Protein AF-E9E7F7-F1 (afdb_monomer)

Radius of gyration: 39.85 Å; Cα contacts (8 Å, |Δi|>4): 11; chains: 1; bounding box: 95×47×86 Å

Mean predicted aligned error: 18.95 Å

Sequence (110 aa):
MLSRAAARTTTSLVSRRGFHATRARMSSPYHYPEGPYTNIPFNPRSKWFGAGYWAFMATGFLAPFGIAGASFRRLGNMVPAVDTNEKIQSTRPTRSSKLAIRGQDLMIGY

InterPro domains:
  IPR004202 Cytochrome c oxidase subunit VIIc [PF02935] (11-68)
  IPR004202 Cytochrome c oxidase subunit VIIc [PTHR13313] (1-70)
  IPR036636 Cytochrome c oxidase subunit VIIc superfamily [G3DSA:4.10.49.10] (30-74)

pLDDT: mean 72.34, std 15.23, range [54.16, 98.25]

Solvent-accessible surface area (backbone atoms only — not comparable to full-atom values): 7167 Å² total; per-residue (Å²): 133,88,54,70,68,61,59,51,57,57,52,59,58,54,73,69,53,84,81,62,98,61,81,89,79,81,87,50,97,71,79,69,72,81,62,90,73,54,86,49,102,59,68,78,84,46,94,56,30,68,61,53,52,51,48,53,51,50,49,66,67,43,45,65,56,53,51,49,56,52,51,49,55,55,52,63,73,66,56,74,77,78,65,70,60,60,67,58,56,73,70,51,78,50,76,68,57,57,50,53,56,58,54,50,63,67,70,70,75,124

Structure (mmCIF, N/CA/C/O backbone):
data_AF-E9E7F7-F1
#
_entry.id   AF-E9E7F7-F1
#
loop_
_atom_site.group_PDB
_atom_site.id
_atom_site.type_symbol
_atom_site.label_atom_id
_atom_site.label_alt_id
_atom_site.label_comp_id
_atom_site.label_asym_id
_atom_site.label_entity_id
_atom_site.label_seq_id
_atom_site.pdbx_PDB_ins_code
_atom_site.Cartn_x
_atom_site.Cartn_y
_atom_site.Cartn_z
_atom_site.occupancy
_atom_site.B_iso_or_equiv
_atom_site.auth_seq_id
_atom_site.auth_comp_id
_atom_site.auth_asym_id
_atom_site.auth_atom_id
_atom_site.pdbx_PDB_model_num
ATOM 1 N N . MET A 1 1 ? -22.871 25.378 -9.092 1.00 59.53 1 MET A N 1
ATOM 2 C CA . MET A 1 1 ? -22.233 25.463 -7.759 1.00 59.53 1 MET A CA 1
ATOM 3 C C . MET A 1 1 ? -22.841 24.400 -6.859 1.00 59.53 1 MET A C 1
ATOM 5 O O . MET A 1 1 ? -24.044 24.433 -6.641 1.00 59.53 1 MET A O 1
ATOM 9 N N . LEU A 1 2 ? -22.051 23.427 -6.398 1.00 60.94 2 LEU A N 1
ATOM 10 C CA . LEU A 1 2 ? -22.536 22.393 -5.479 1.00 60.94 2 LEU A CA 1
ATOM 11 C C . LEU A 1 2 ? -22.797 23.033 -4.107 1.00 60.94 2 LEU A C 1
ATOM 13 O O . LEU A 1 2 ? -21.870 23.532 -3.468 1.00 60.94 2 LEU A O 1
ATOM 17 N N . SER A 1 3 ? -24.055 23.065 -3.665 1.00 69.56 3 SER A N 1
ATOM 18 C CA . SER A 1 3 ? -24.428 23.693 -2.399 1.00 69.56 3 SER A CA 1
ATOM 19 C C . SER A 1 3 ? -23.879 22.883 -1.220 1.00 69.56 3 SER A C 1
ATOM 21 O O . SER A 1 3 ? -24.201 21.711 -1.013 1.00 69.56 3 SER A O 1
ATOM 23 N N . ARG A 1 4 ? -23.034 23.519 -0.401 1.00 61.28 4 ARG A N 1
ATOM 24 C CA . ARG A 1 4 ? -22.423 22.885 0.780 1.00 61.28 4 ARG A CA 1
ATOM 25 C C . ARG A 1 4 ? -23.464 22.398 1.800 1.00 61.28 4 ARG A C 1
ATOM 27 O O . ARG A 1 4 ? -23.200 21.436 2.514 1.00 61.28 4 ARG A O 1
ATOM 34 N N . ALA A 1 5 ? -24.649 23.009 1.839 1.00 62.00 5 ALA A N 1
ATOM 35 C CA . ALA A 1 5 ? -25.770 22.543 2.652 1.00 62.00 5 ALA A CA 1
ATOM 36 C C . ALA A 1 5 ? -26.322 21.186 2.169 1.00 62.00 5 ALA A C 1
ATOM 38 O O . ALA A 1 5 ? -26.471 20.278 2.981 1.00 62.00 5 ALA A O 1
ATOM 39 N N . ALA A 1 6 ? -26.529 21.003 0.858 1.00 61.03 6 ALA A N 1
ATOM 40 C CA . ALA A 1 6 ? -27.040 19.745 0.307 1.00 61.03 6 ALA A CA 1
ATOM 41 C C . ALA A 1 6 ? -26.052 18.582 0.502 1.00 61.03 6 ALA A C 1
ATOM 43 O O . ALA A 1 6 ? -26.462 17.481 0.861 1.00 61.03 6 ALA A O 1
ATOM 44 N N . ALA A 1 7 ? -24.746 18.843 0.363 1.00 61.47 7 ALA A N 1
ATOM 45 C CA . ALA A 1 7 ? -23.700 17.842 0.597 1.00 61.47 7 ALA A CA 1
ATOM 46 C C . ALA A 1 7 ? -23.626 17.357 2.063 1.00 61.47 7 ALA A C 1
ATOM 48 O O . ALA A 1 7 ? -23.292 16.199 2.327 1.00 61.47 7 ALA A O 1
ATOM 49 N N . ARG A 1 8 ? -23.948 18.223 3.037 1.00 59.50 8 ARG A N 1
ATOM 50 C CA . ARG A 1 8 ? -24.008 17.836 4.460 1.00 59.50 8 ARG A CA 1
ATOM 51 C C . ARG A 1 8 ? -25.226 16.965 4.767 1.00 59.50 8 ARG A C 1
ATOM 53 O O . ARG A 1 8 ? -25.098 15.992 5.510 1.00 59.50 8 ARG A O 1
ATOM 60 N N . THR A 1 9 ? -26.381 17.280 4.181 1.00 59.31 9 THR A N 1
ATOM 61 C CA . THR A 1 9 ? -27.622 16.527 4.419 1.00 59.31 9 THR A CA 1
ATOM 62 C C . THR A 1 9 ? -27.542 15.107 3.857 1.00 59.31 9 THR A C 1
ATOM 64 O O . THR A 1 9 ? -27.933 14.159 4.537 1.00 59.31 9 THR A O 1
ATOM 67 N N . THR A 1 10 ? -26.964 14.925 2.665 1.00 58.69 10 THR A N 1
ATOM 68 C CA . THR A 1 10 ? -26.798 13.591 2.058 1.00 58.69 10 THR A CA 1
ATOM 69 C C . THR A 1 10 ? -25.805 12.713 2.822 1.00 58.69 10 THR A C 1
ATOM 71 O O . THR A 1 10 ? -26.034 11.514 2.965 1.00 58.69 10 THR A O 1
ATOM 74 N N . THR A 1 11 ? -24.751 13.302 3.393 1.00 59.25 11 THR A N 1
ATOM 75 C CA . THR A 1 11 ? -23.758 12.578 4.205 1.00 59.25 11 THR A CA 1
ATOM 76 C C . THR A 1 11 ? -24.355 12.063 5.523 1.00 59.25 11 THR A C 1
ATOM 78 O O . THR A 1 11 ? -24.126 10.915 5.896 1.00 59.25 11 THR A O 1
ATOM 81 N N . SER A 1 12 ? -25.170 12.869 6.218 1.00 55.84 12 SER A N 1
ATOM 82 C CA . SER A 1 12 ? -25.756 12.489 7.520 1.00 55.84 12 SER A CA 1
ATOM 83 C C . SER A 1 12 ? -26.764 11.332 7.434 1.00 55.84 12 SER A C 1
ATOM 85 O O . SER A 1 12 ? -26.892 10.546 8.378 1.00 55.84 12 SER A O 1
ATOM 87 N N . LEU A 1 13 ? -27.490 11.220 6.318 1.00 55.78 13 LEU A N 1
ATOM 88 C CA . LEU A 1 13 ? -28.502 10.177 6.121 1.00 55.78 13 LEU A CA 1
ATOM 89 C C . LEU A 1 13 ? -27.882 8.819 5.759 1.00 55.78 13 LEU A C 1
ATOM 91 O O . LEU A 1 13 ? -28.411 7.785 6.164 1.00 55.78 13 LEU A O 1
ATOM 95 N N . VAL A 1 14 ? -26.748 8.811 5.051 1.00 57.97 14 VAL A N 1
ATOM 96 C CA . VAL A 1 14 ? -26.026 7.576 4.700 1.00 57.97 14 VAL A CA 1
ATOM 97 C C . VAL A 1 14 ? -25.355 6.964 5.930 1.00 57.97 14 VAL A C 1
ATOM 99 O O . VAL A 1 14 ? -25.453 5.756 6.122 1.00 57.97 14 VAL A O 1
ATOM 102 N N . SER A 1 15 ? -24.787 7.780 6.825 1.00 55.56 15 SER A N 1
ATOM 103 C CA . SER A 1 15 ? -24.137 7.291 8.053 1.00 55.56 15 SER A CA 1
ATOM 104 C C . SER A 1 15 ? -25.086 6.615 9.054 1.00 55.56 15 SER A C 1
ATOM 106 O O . SER A 1 15 ? -24.624 5.879 9.919 1.00 55.56 15 SER A O 1
ATOM 108 N N . ARG A 1 16 ? -26.406 6.856 8.966 1.00 55.97 16 ARG A N 1
ATOM 109 C CA . ARG A 1 16 ? -27.421 6.238 9.847 1.00 55.97 16 ARG A CA 1
ATOM 110 C C . ARG A 1 16 ? -27.993 4.925 9.325 1.00 55.97 16 ARG A C 1
ATOM 112 O O . ARG A 1 16 ? -28.656 4.213 10.075 1.00 55.97 16 ARG A O 1
ATOM 119 N N . ARG A 1 17 ? -27.754 4.582 8.061 1.00 56.69 17 ARG A N 1
ATOM 120 C CA . ARG A 1 17 ? -28.092 3.260 7.541 1.00 56.69 17 ARG A CA 1
ATOM 121 C C . ARG A 1 17 ? -26.892 2.372 7.831 1.00 56.69 17 ARG A C 1
ATOM 123 O O . ARG A 1 17 ? -25.876 2.495 7.158 1.00 56.69 17 ARG A O 1
ATOM 130 N N . GLY A 1 18 ? -26.992 1.538 8.866 1.00 56.88 18 GLY A N 1
ATOM 131 C CA . GLY A 1 18 ? -25.988 0.537 9.242 1.00 56.88 18 GLY A CA 1
ATOM 132 C C . GLY A 1 18 ? -25.804 -0.524 8.155 1.00 56.88 18 GLY A C 1
ATOM 133 O O . GLY A 1 18 ? -26.148 -1.688 8.344 1.00 56.88 18 GLY A O 1
ATOM 134 N N . PHE A 1 19 ? -25.303 -0.113 6.990 1.00 60.31 19 PHE A N 1
ATOM 135 C CA . PHE A 1 19 ? -24.954 -0.964 5.866 1.00 60.31 19 PHE A CA 1
ATOM 136 C C . PHE A 1 19 ? -23.673 -1.720 6.216 1.00 60.31 19 PHE A C 1
ATOM 138 O O . PHE A 1 19 ? -22.575 -1.387 5.776 1.00 60.31 19 PHE A O 1
ATOM 145 N N . HIS A 1 20 ? -23.812 -2.735 7.060 1.00 62.09 20 HIS A N 1
ATOM 146 C CA . HIS A 1 20 ? -22.776 -3.734 7.252 1.00 62.09 20 HIS A CA 1
ATOM 147 C C . HIS A 1 20 ? -22.847 -4.712 6.075 1.00 62.09 20 HIS A C 1
ATOM 149 O O . HIS A 1 20 ? -23.902 -5.277 5.796 1.00 62.09 20 HIS A O 1
ATOM 155 N N . ALA A 1 21 ? -21.728 -4.914 5.375 1.00 61.62 21 ALA A N 1
ATOM 156 C CA . ALA A 1 21 ? -21.656 -5.789 4.202 1.00 61.62 21 ALA A CA 1
ATOM 157 C C . ALA A 1 21 ? -21.903 -7.281 4.523 1.00 61.62 21 ALA A C 1
ATOM 159 O O . ALA A 1 21 ? -22.073 -8.088 3.613 1.00 61.62 21 ALA A O 1
ATOM 160 N N . THR A 1 22 ? -21.960 -7.652 5.806 1.00 62.75 22 THR A N 1
ATOM 161 C CA . THR A 1 22 ? -22.082 -9.043 6.250 1.00 62.75 22 THR A CA 1
ATOM 162 C C . THR A 1 22 ? -22.905 -9.117 7.536 1.00 62.75 22 THR A C 1
ATOM 164 O O . THR A 1 22 ? -22.703 -8.318 8.451 1.00 62.75 22 THR A O 1
ATOM 167 N N . ARG A 1 23 ? -23.821 -10.092 7.635 1.00 63.91 23 ARG A N 1
ATOM 168 C CA . ARG A 1 23 ? -24.510 -10.416 8.898 1.00 63.91 23 ARG A CA 1
ATOM 169 C C . ARG A 1 23 ? -23.490 -10.908 9.932 1.00 63.91 23 ARG A C 1
ATOM 171 O O . ARG A 1 23 ? -22.605 -11.686 9.576 1.00 63.91 23 ARG A O 1
ATOM 178 N N . ALA A 1 24 ? -23.633 -10.495 11.193 1.00 64.94 24 ALA A N 1
ATOM 179 C CA . ALA A 1 24 ? -22.797 -10.984 12.289 1.00 64.94 24 ALA A CA 1
ATOM 180 C C . ALA A 1 24 ? -22.916 -12.516 12.406 1.00 64.94 24 ALA A C 1
ATOM 182 O O . ALA A 1 24 ? -24.019 -13.054 12.510 1.00 64.94 24 ALA A O 1
ATOM 183 N N . ARG A 1 25 ? -21.781 -13.222 12.348 1.00 67.19 25 ARG A N 1
ATOM 184 C CA . ARG A 1 25 ? -21.692 -14.683 12.496 1.00 67.19 25 ARG A CA 1
ATOM 185 C C . ARG A 1 25 ? -21.083 -14.997 13.861 1.00 67.19 25 ARG A C 1
ATOM 187 O O . ARG A 1 25 ? -19.900 -15.285 13.957 1.00 67.19 25 ARG A O 1
ATOM 194 N N . MET A 1 26 ? -21.906 -14.915 14.903 1.00 64.69 26 MET A N 1
ATOM 195 C CA . MET A 1 26 ? -21.488 -15.111 16.303 1.00 64.69 26 MET A CA 1
ATOM 196 C C . MET A 1 26 ? -21.552 -16.583 16.758 1.00 64.69 26 MET A C 1
ATOM 198 O O . MET A 1 26 ? -21.362 -16.885 17.928 1.00 64.69 26 MET A O 1
ATOM 202 N N . SER A 1 27 ? -21.859 -17.523 15.857 1.00 61.72 27 SER A N 1
ATOM 203 C CA . SER A 1 27 ? -22.171 -18.918 16.207 1.00 61.72 27 SER A CA 1
ATOM 204 C C . SER A 1 27 ? -20.963 -19.865 16.217 1.00 61.72 27 SER A C 1
ATOM 206 O O . SER A 1 27 ? -21.151 -21.078 16.266 1.00 61.72 27 SER A O 1
ATOM 208 N N . SER A 1 28 ? -19.734 -19.350 16.106 1.00 67.62 28 SER A N 1
ATOM 209 C CA . SER A 1 28 ? -18.513 -20.167 16.072 1.00 67.62 28 SER A CA 1
ATOM 210 C C . SER A 1 28 ? -17.869 -20.251 17.464 1.00 67.62 28 SER A C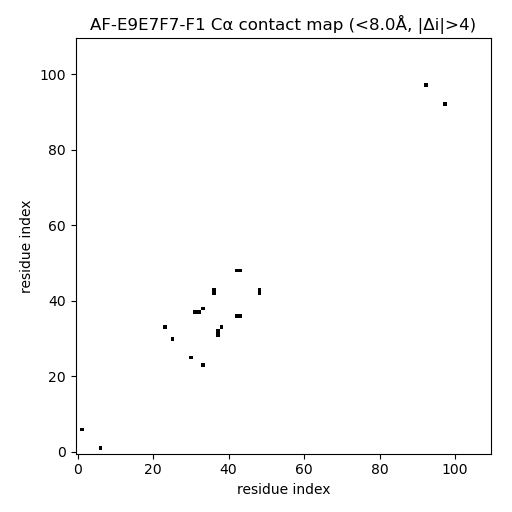 1
ATOM 212 O O . SER A 1 28 ? -17.717 -19.211 18.110 1.00 67.62 28 SER A O 1
ATOM 214 N N . PRO A 1 29 ? -17.417 -21.441 17.911 1.00 79.19 29 PRO A N 1
ATOM 215 C CA . PRO A 1 29 ? -16.641 -21.608 19.148 1.00 79.19 29 PRO A CA 1
ATOM 216 C C . PRO A 1 29 ? -15.396 -20.710 19.224 1.00 79.19 29 PRO A C 1
ATOM 218 O O . PRO A 1 29 ? -14.969 -20.328 20.309 1.00 79.19 29 PRO A O 1
ATOM 221 N N . TYR A 1 30 ? -14.842 -20.337 18.067 1.00 76.31 30 TYR A N 1
ATOM 222 C CA . TYR A 1 30 ? -13.810 -19.313 17.949 1.00 76.31 30 TYR A CA 1
ATOM 223 C C . TYR A 1 30 ? -14.458 -17.966 17.625 1.00 76.31 30 TYR A C 1
ATOM 225 O O . TYR A 1 30 ? -14.912 -17.747 16.497 1.00 76.31 30 TYR A O 1
ATOM 233 N N . HIS A 1 31 ? -14.489 -17.074 18.618 1.00 77.75 31 HIS A N 1
ATOM 234 C CA . HIS A 1 31 ? -14.858 -15.672 18.435 1.00 77.75 31 HIS A CA 1
ATOM 235 C C . HIS A 1 31 ? -13.671 -14.913 17.852 1.00 77.75 31 HIS A C 1
ATOM 237 O O . HIS A 1 31 ? -12.697 -14.603 18.541 1.00 77.75 31 HIS A O 1
ATOM 243 N N . TYR A 1 32 ? -13.749 -14.636 16.556 1.00 81.62 32 TYR A N 1
ATOM 244 C CA . TYR A 1 32 ? -12.882 -13.642 15.950 1.00 81.62 32 TYR A CA 1
ATOM 245 C C . TYR A 1 32 ? -13.404 -12.259 16.309 1.00 81.62 32 TYR A C 1
ATOM 247 O O . TYR A 1 32 ? -14.614 -12.084 16.402 1.00 81.62 32 TYR A O 1
ATOM 255 N N . PRO A 1 33 ? -12.518 -11.272 16.486 1.00 82.69 33 PRO A N 1
ATOM 256 C CA . PRO A 1 33 ? -12.958 -9.916 16.747 1.00 82.69 33 PRO A CA 1
ATOM 257 C C . PRO A 1 33 ? -13.912 -9.461 15.637 1.00 82.69 33 PRO A C 1
ATOM 259 O O . PRO A 1 33 ? -13.594 -9.540 14.449 1.00 82.69 33 PRO A O 1
ATOM 262 N N . GLU A 1 34 ? -15.089 -8.984 16.022 1.00 80.81 34 GLU A N 1
ATOM 263 C CA . GLU A 1 34 ? -16.045 -8.356 15.115 1.00 80.81 34 GLU A CA 1
ATOM 264 C C . GLU A 1 34 ? -15.898 -6.830 15.126 1.00 80.81 34 GLU A C 1
ATOM 266 O O . GLU A 1 34 ? -15.537 -6.217 16.128 1.00 80.81 34 GLU A O 1
ATOM 271 N N . GLY A 1 35 ? -16.190 -6.203 13.987 1.00 82.44 35 GLY A N 1
ATOM 272 C CA . GLY A 1 35 ? -16.204 -4.750 13.842 1.00 82.44 35 GLY A CA 1
ATOM 273 C C . GLY A 1 35 ? -15.303 -4.234 12.718 1.00 82.44 35 GLY A C 1
ATOM 274 O O . GLY A 1 35 ? -14.684 -5.001 11.980 1.00 82.44 35 GLY A O 1
ATOM 275 N N . PRO A 1 36 ? -15.245 -2.908 12.526 1.00 83.50 36 PRO A N 1
ATOM 276 C CA . PRO A 1 36 ? -14.366 -2.306 11.535 1.00 83.50 36 PRO A CA 1
ATOM 277 C C . PRO A 1 36 ? -12.908 -2.707 11.771 1.00 83.50 36 PRO A C 1
ATOM 279 O O . PRO A 1 36 ? -12.431 -2.699 12.905 1.00 83.50 36 PRO A O 1
ATOM 282 N N . TYR A 1 37 ? -12.191 -2.996 10.685 1.00 83.81 37 TYR A N 1
ATOM 283 C CA . TYR A 1 37 ? -10.762 -3.334 10.686 1.00 83.81 37 TYR A CA 1
ATOM 284 C C . TYR A 1 37 ? -10.389 -4.691 11.293 1.00 83.81 37 TYR A C 1
ATOM 286 O O . TYR A 1 37 ? 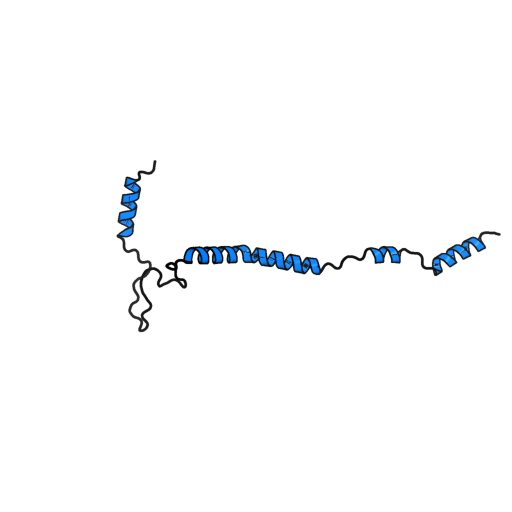-9.204 -5.005 11.365 1.00 83.81 37 TYR A O 1
ATOM 294 N N . THR A 1 38 ? -11.357 -5.512 11.699 1.00 84.62 38 THR A N 1
ATOM 295 C CA . THR A 1 38 ? -11.082 -6.857 12.227 1.00 84.62 38 THR A CA 1
ATOM 296 C C . THR A 1 38 ? -11.009 -7.928 11.134 1.00 84.62 38 THR A C 1
ATOM 298 O O . THR A 1 38 ? -10.555 -9.040 11.378 1.00 84.62 38 THR A O 1
ATOM 301 N N . ASN A 1 39 ? -11.417 -7.580 9.909 1.00 86.25 39 ASN A N 1
ATOM 302 C CA . ASN A 1 39 ? -11.469 -8.448 8.732 1.00 86.25 39 ASN A CA 1
ATOM 303 C C . ASN A 1 39 ? -10.309 -8.236 7.742 1.00 86.25 39 ASN A C 1
ATOM 305 O O . ASN A 1 39 ? -10.349 -8.775 6.637 1.00 86.25 39 ASN A O 1
ATOM 309 N N . ILE A 1 40 ? -9.310 -7.426 8.098 1.00 88.94 40 ILE A N 1
ATOM 310 C CA . ILE A 1 40 ? -8.169 -7.107 7.235 1.00 88.94 40 ILE A CA 1
ATOM 311 C C . ILE A 1 40 ? -6.862 -7.595 7.866 1.00 88.94 40 ILE A C 1
ATOM 313 O O . ILE A 1 40 ? -6.673 -7.456 9.074 1.00 88.94 40 ILE A O 1
ATOM 317 N N . PRO A 1 41 ? -5.931 -8.139 7.063 1.00 90.62 41 PRO A N 1
ATOM 318 C CA . PRO A 1 41 ? -4.712 -8.771 7.570 1.00 90.62 41 PRO A CA 1
ATOM 319 C C . PRO A 1 41 ? -3.629 -7.766 8.004 1.00 90.62 41 PRO A C 1
ATOM 321 O O . PRO A 1 41 ? -2.492 -8.151 8.258 1.00 90.62 41 PRO A O 1
ATOM 324 N N . PHE A 1 42 ? -3.947 -6.472 8.070 1.00 92.50 42 PHE A N 1
ATOM 325 C CA . PHE A 1 42 ? -3.025 -5.405 8.451 1.00 92.50 42 PHE A CA 1
ATOM 326 C C . PHE A 1 42 ? -3.720 -4.401 9.371 1.00 92.50 42 PHE A C 1
ATOM 328 O O . PHE A 1 42 ? -4.936 -4.238 9.325 1.00 92.50 42 PHE A O 1
ATOM 335 N N . ASN A 1 43 ? -2.944 -3.701 10.202 1.00 92.75 43 ASN A N 1
ATOM 336 C CA . ASN A 1 43 ? -3.469 -2.732 11.162 1.00 92.75 43 ASN A CA 1
ATOM 337 C C . ASN A 1 43 ? -3.441 -1.295 10.594 1.00 92.75 43 ASN A C 1
ATOM 339 O O . ASN A 1 43 ? -2.381 -0.661 10.620 1.00 92.75 43 ASN A O 1
ATOM 343 N N . PRO A 1 44 ? -4.583 -0.726 10.162 1.00 92.12 44 PRO A N 1
ATOM 344 C CA . PRO A 1 44 ? -4.637 0.642 9.649 1.00 92.12 44 PRO A CA 1
ATOM 345 C C . PRO A 1 44 ? -4.545 1.718 10.738 1.00 92.12 44 PRO A C 1
ATOM 347 O O . PRO A 1 44 ? -4.367 2.889 10.422 1.00 92.12 44 PRO A O 1
ATOM 350 N N . ARG A 1 45 ? -4.653 1.351 12.025 1.00 92.44 45 ARG A N 1
ATOM 351 C CA . ARG A 1 45 ? -4.577 2.292 13.159 1.00 92.44 45 ARG A CA 1
ATOM 352 C C . ARG A 1 45 ? -3.146 2.556 13.632 1.00 92.44 45 ARG A C 1
ATOM 354 O O . ARG A 1 45 ? -2.939 3.339 14.555 1.00 92.44 45 ARG A O 1
ATOM 361 N N . SER A 1 46 ? -2.152 1.895 13.039 1.00 94.06 46 SER A N 1
ATOM 362 C CA . SER A 1 46 ? -0.746 2.151 13.351 1.00 94.06 46 SER A CA 1
ATOM 363 C C . SER A 1 46 ? -0.344 3.566 12.927 1.00 94.06 46 SER A C 1
ATOM 365 O O . SER A 1 46 ? -0.643 3.984 11.810 1.00 94.06 46 SER A O 1
ATOM 367 N N . LYS A 1 47 ? 0.433 4.272 13.762 1.00 96.44 47 LYS A N 1
ATOM 368 C CA . LYS A 1 47 ? 1.022 5.579 13.402 1.00 96.44 47 LYS A CA 1
ATOM 369 C C . LYS A 1 47 ? 1.900 5.522 12.143 1.00 96.44 47 LYS A C 1
ATOM 371 O O . LYS A 1 47 ? 2.095 6.531 11.479 1.00 96.44 47 LYS A O 1
ATOM 376 N N . TRP A 1 48 ? 2.404 4.333 11.809 1.00 96.31 48 TRP A N 1
ATOM 377 C CA . TRP A 1 48 ? 3.243 4.074 10.639 1.00 96.31 48 TRP A CA 1
ATOM 378 C C . TRP A 1 48 ? 2.468 3.521 9.439 1.00 96.31 48 TRP A C 1
ATOM 380 O O . TRP A 1 48 ? 3.084 3.177 8.432 1.00 96.31 48 TRP A O 1
ATOM 390 N N . PHE A 1 49 ? 1.135 3.420 9.517 1.00 95.62 49 PHE A N 1
ATOM 391 C CA . PHE A 1 49 ? 0.329 2.823 8.451 1.00 95.62 49 PHE A CA 1
ATOM 392 C C . PHE A 1 49 ? 0.527 3.535 7.111 1.00 95.62 49 PHE A C 1
ATOM 394 O O . PHE A 1 49 ? 0.759 2.870 6.109 1.00 95.62 49 PHE A O 1
ATOM 401 N N . GLY A 1 50 ? 0.518 4.873 7.094 1.00 96.50 50 GLY A N 1
ATOM 402 C CA . GLY A 1 50 ? 0.716 5.636 5.859 1.00 96.50 50 GLY A CA 1
ATOM 403 C C . GLY A 1 50 ? 2.059 5.338 5.187 1.00 96.50 50 GLY A C 1
ATOM 404 O O . GLY A 1 50 ? 2.102 5.081 3.987 1.00 96.50 50 GLY A O 1
ATOM 405 N N . ALA A 1 51 ? 3.142 5.299 5.968 1.00 97.50 51 ALA A N 1
ATOM 406 C CA . ALA A 1 51 ? 4.473 4.978 5.458 1.00 97.50 51 ALA A CA 1
ATOM 407 C C . ALA A 1 51 ? 4.553 3.531 4.942 1.00 97.50 51 ALA A C 1
ATOM 409 O O . ALA A 1 51 ? 5.018 3.302 3.828 1.00 97.50 51 ALA A O 1
ATOM 410 N N . GLY A 1 52 ? 4.052 2.562 5.716 1.00 95.94 52 GLY A N 1
ATOM 411 C CA . GLY A 1 52 ? 4.051 1.151 5.319 1.00 95.94 52 GLY A CA 1
ATOM 412 C C . GLY A 1 52 ? 3.191 0.874 4.084 1.00 95.94 52 GLY A C 1
ATOM 413 O O . GLY A 1 52 ? 3.609 0.134 3.198 1.00 95.94 52 GLY A O 1
ATOM 414 N N . TYR A 1 53 ? 2.023 1.512 3.987 1.00 96.62 53 TYR A N 1
ATOM 415 C CA . TYR A 1 53 ? 1.127 1.401 2.838 1.00 96.62 53 TYR A CA 1
ATOM 416 C C . TYR A 1 53 ? 1.791 1.908 1.554 1.00 96.62 53 TYR A C 1
ATOM 418 O O . TYR A 1 53 ? 1.825 1.194 0.553 1.00 96.62 53 TYR A O 1
ATOM 426 N N . TRP A 1 54 ? 2.372 3.112 1.583 1.00 98.00 54 TRP A N 1
ATOM 427 C CA . TRP A 1 54 ? 3.049 3.669 0.411 1.00 98.00 54 TRP A CA 1
ATOM 428 C C . TRP A 1 54 ? 4.310 2.898 0.036 1.00 98.00 54 TRP A C 1
ATOM 430 O O . TRP A 1 54 ? 4.559 2.710 -1.153 1.00 98.00 54 TRP A O 1
ATOM 440 N N . ALA A 1 55 ? 5.064 2.399 1.018 1.00 97.69 55 ALA A N 1
ATOM 441 C CA . ALA A 1 55 ? 6.198 1.520 0.760 1.00 97.69 55 ALA A CA 1
ATOM 442 C C . ALA A 1 55 ? 5.755 0.236 0.043 1.00 97.69 55 ALA A C 1
ATOM 444 O O . ALA A 1 55 ? 6.316 -0.098 -0.995 1.00 97.69 55 ALA A O 1
ATOM 445 N N . PHE A 1 56 ? 4.705 -0.434 0.531 1.00 96.69 56 PHE A N 1
ATOM 446 C CA . PHE A 1 56 ? 4.150 -1.627 -0.113 1.00 96.69 56 PHE A CA 1
ATOM 447 C C . PHE A 1 56 ? 3.730 -1.355 -1.567 1.00 96.69 56 PHE A C 1
ATOM 449 O O . PHE A 1 56 ? 4.096 -2.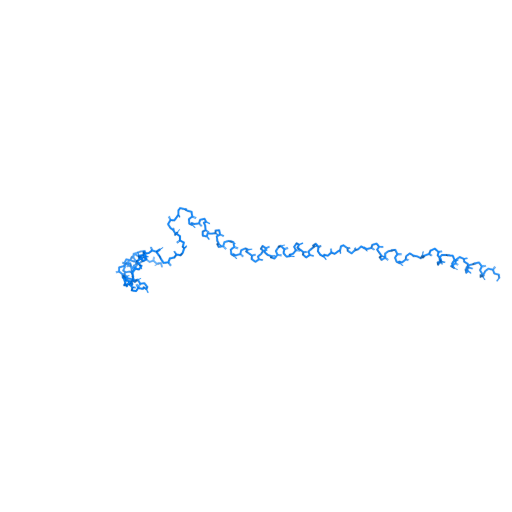113 -2.468 1.00 96.69 56 PHE A O 1
ATOM 456 N N . MET A 1 57 ? 3.025 -0.244 -1.809 1.00 98.19 57 MET A N 1
ATOM 457 C CA . MET A 1 57 ? 2.609 0.150 -3.160 1.00 98.19 57 MET A CA 1
ATOM 458 C C . MET A 1 57 ? 3.805 0.447 -4.068 1.00 98.19 57 MET A C 1
ATOM 460 O O . MET A 1 57 ? 3.862 -0.050 -5.193 1.00 98.19 57 MET A O 1
ATOM 464 N N . ALA A 1 58 ? 4.784 1.209 -3.577 1.00 98.25 58 ALA A N 1
ATOM 465 C CA . ALA A 1 58 ? 5.989 1.541 -4.327 1.00 98.25 58 ALA A CA 1
ATOM 466 C C . ALA A 1 58 ? 6.806 0.289 -4.668 1.00 98.25 58 ALA A C 1
ATOM 468 O O . ALA A 1 58 ? 7.247 0.141 -5.804 1.00 98.25 58 ALA A O 1
ATOM 469 N N . THR A 1 59 ? 6.968 -0.642 -3.724 1.00 97.81 59 THR A N 1
ATOM 470 C CA . THR A 1 59 ? 7.677 -1.903 -3.960 1.00 97.81 59 THR A CA 1
ATOM 471 C C . THR A 1 59 ? 6.974 -2.753 -5.012 1.00 97.81 59 THR A C 1
ATOM 473 O O . THR A 1 59 ? 7.635 -3.208 -5.942 1.00 97.81 59 THR A O 1
ATOM 476 N N . GLY A 1 60 ? 5.653 -2.938 -4.917 1.00 96.81 60 GLY A N 1
ATOM 477 C CA . GLY A 1 60 ? 4.897 -3.703 -5.913 1.00 96.81 60 GLY A CA 1
ATOM 478 C C . GLY A 1 60 ? 4.971 -3.085 -7.312 1.00 96.81 60 GLY A C 1
ATOM 479 O O . GLY A 1 60 ? 5.157 -3.800 -8.295 1.00 96.81 60 GLY A O 1
ATOM 480 N N . PHE A 1 61 ? 4.899 -1.755 -7.398 1.00 97.31 61 PHE A N 1
ATOM 481 C CA . PHE A 1 61 ? 5.002 -1.031 -8.664 1.00 97.31 61 PHE A CA 1
ATOM 482 C C . PHE A 1 61 ? 6.414 -1.076 -9.268 1.00 97.31 61 PHE A C 1
ATOM 484 O O . PHE A 1 61 ? 6.567 -1.259 -10.474 1.00 97.31 61 P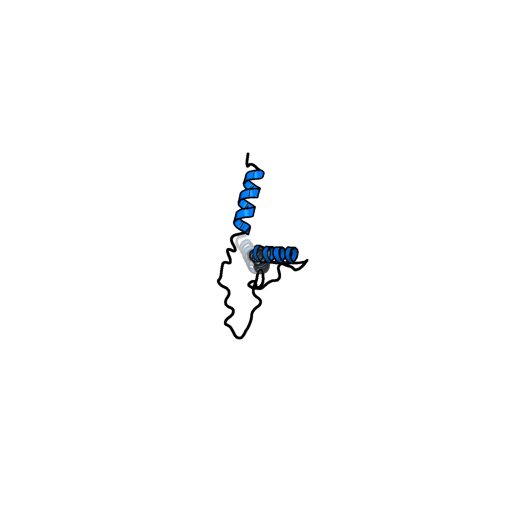HE A O 1
ATOM 491 N N . LEU A 1 62 ? 7.455 -0.923 -8.443 1.00 97.75 62 LEU A N 1
ATOM 492 C CA . LEU A 1 62 ? 8.847 -0.864 -8.898 1.00 97.75 62 LEU A CA 1
ATOM 493 C C . LEU A 1 62 ? 9.498 -2.241 -9.077 1.00 97.75 62 LEU A C 1
ATOM 495 O O . LEU A 1 62 ? 10.526 -2.330 -9.750 1.00 97.75 62 LEU A O 1
ATOM 499 N N . ALA A 1 63 ? 8.911 -3.311 -8.537 1.00 96.50 63 ALA A N 1
ATOM 500 C CA . ALA A 1 63 ? 9.408 -4.680 -8.678 1.00 96.50 63 ALA A CA 1
ATOM 501 C C . ALA A 1 63 ? 9.764 -5.075 -10.131 1.00 96.50 63 ALA A C 1
ATOM 503 O O . ALA A 1 63 ? 10.906 -5.491 -10.351 1.00 96.50 63 ALA A O 1
ATOM 504 N N . PRO A 1 64 ? 8.885 -4.912 -11.145 1.00 94.19 64 PRO A N 1
ATOM 505 C CA . PRO A 1 64 ? 9.230 -5.258 -12.527 1.00 94.19 64 PRO A CA 1
ATOM 506 C C . PRO A 1 64 ? 10.410 -4.444 -13.081 1.00 94.19 64 PRO A C 1
ATOM 508 O O . PRO A 1 64 ? 11.249 -4.991 -13.796 1.00 94.19 64 PRO A O 1
ATOM 511 N N . PHE A 1 65 ? 10.534 -3.164 -12.719 1.00 92.75 65 PHE A N 1
ATOM 512 C CA . PHE A 1 65 ? 11.632 -2.300 -13.172 1.00 92.75 65 PHE A CA 1
ATOM 513 C C . PHE A 1 65 ? 12.963 -2.653 -12.502 1.00 92.75 65 PHE A C 1
ATOM 515 O O . PHE A 1 65 ? 14.005 -2.649 -13.157 1.00 92.75 65 PHE A O 1
ATOM 522 N N . GLY A 1 66 ? 12.932 -3.026 -11.219 1.00 90.88 66 GLY A N 1
ATOM 523 C CA . GLY A 1 66 ? 14.099 -3.558 -10.518 1.00 90.88 66 GLY A CA 1
ATOM 524 C C . GLY A 1 66 ? 14.616 -4.844 -11.168 1.00 90.88 66 GLY A C 1
ATOM 525 O O . GLY A 1 66 ? 15.818 -4.975 -11.406 1.00 90.88 66 GLY A O 1
ATOM 526 N N . ILE A 1 67 ? 13.709 -5.757 -11.535 1.00 91.25 67 ILE A N 1
ATOM 527 C CA . ILE A 1 67 ? 14.054 -6.993 -12.254 1.00 91.25 67 ILE A CA 1
ATOM 528 C C . ILE A 1 67 ? 14.619 -6.673 -13.642 1.00 91.25 67 ILE A C 1
ATOM 530 O O . ILE A 1 67 ? 15.651 -7.223 -14.014 1.00 91.25 67 ILE A O 1
ATOM 534 N N . ALA A 1 68 ? 13.999 -5.765 -14.398 1.00 85.94 68 ALA A N 1
ATOM 535 C CA . ALA A 1 68 ? 14.486 -5.371 -15.720 1.00 85.94 68 ALA A CA 1
ATOM 536 C C . ALA A 1 68 ? 15.900 -4.763 -15.662 1.00 85.94 68 ALA A C 1
ATOM 538 O O . ALA A 1 68 ? 16.770 -5.156 -16.440 1.00 85.94 68 ALA A O 1
ATOM 539 N N . GLY A 1 69 ? 16.162 -3.869 -14.704 1.00 80.62 69 GLY A N 1
ATOM 540 C CA . GLY A 1 69 ? 17.496 -3.303 -14.481 1.00 80.62 69 GLY A CA 1
ATOM 541 C C . GLY A 1 69 ? 18.538 -4.359 -14.093 1.00 80.62 69 GLY A C 1
ATOM 542 O O . GLY A 1 69 ? 19.655 -4.352 -14.616 1.00 80.62 69 GLY A O 1
ATOM 543 N N . ALA A 1 70 ? 18.172 -5.312 -13.231 1.00 74.06 70 ALA A N 1
ATOM 544 C CA . ALA A 1 70 ? 19.044 -6.429 -12.867 1.00 74.06 70 ALA A CA 1
ATOM 545 C C . ALA A 1 70 ? 19.346 -7.343 -14.071 1.00 74.06 70 ALA A C 1
ATOM 547 O O . ALA A 1 70 ? 20.499 -7.720 -14.297 1.00 74.06 70 ALA A O 1
ATOM 548 N N . SER A 1 71 ? 18.331 -7.653 -14.879 1.00 70.88 71 SER A N 1
ATOM 549 C CA . SER A 1 71 ? 18.461 -8.450 -16.103 1.00 70.88 71 SER A CA 1
ATOM 550 C C . SER A 1 71 ? 19.336 -7.761 -17.150 1.00 70.88 71 SER A C 1
ATOM 552 O O . SER A 1 71 ? 20.206 -8.407 -17.732 1.00 70.88 71 SER A O 1
ATOM 554 N N . PHE A 1 72 ? 19.183 -6.449 -17.346 1.00 63.06 72 PHE A N 1
ATOM 555 C CA . PHE A 1 72 ? 20.020 -5.674 -18.266 1.00 63.06 72 PHE A CA 1
ATOM 556 C C . PHE A 1 72 ? 21.497 -5.707 -17.856 1.00 63.06 72 PHE A C 1
ATOM 558 O O . PHE A 1 72 ? 22.370 -5.952 -18.687 1.00 63.06 72 PHE A O 1
ATOM 565 N N . ARG A 1 73 ? 21.786 -5.555 -16.559 1.00 64.31 73 ARG A N 1
ATOM 566 C CA . ARG A 1 73 ? 23.159 -5.643 -16.043 1.00 64.31 73 ARG A CA 1
ATOM 567 C C . ARG A 1 73 ? 23.759 -7.042 -16.203 1.00 64.31 73 ARG A C 1
ATOM 569 O O . ARG A 1 73 ? 24.950 -7.172 -16.469 1.00 64.31 73 ARG A O 1
ATOM 576 N N . ARG A 1 74 ? 22.941 -8.089 -16.071 1.00 67.38 74 ARG A N 1
ATOM 577 C CA . ARG A 1 74 ? 23.376 -9.475 -16.285 1.00 67.38 74 ARG A CA 1
ATOM 578 C C . ARG A 1 74 ? 23.691 -9.757 -17.755 1.00 67.38 74 ARG A C 1
ATOM 580 O O . ARG A 1 74 ? 24.678 -10.428 -18.024 1.00 67.38 74 ARG A O 1
ATOM 587 N N . LEU A 1 75 ? 22.900 -9.222 -18.683 1.00 62.75 75 LEU A N 1
ATOM 588 C CA . LEU A 1 75 ? 23.122 -9.380 -20.124 1.00 62.75 75 LEU A CA 1
ATOM 589 C C . LEU A 1 75 ? 24.285 -8.521 -20.638 1.00 62.75 75 LEU A C 1
ATOM 591 O O . LEU A 1 75 ? 25.049 -8.982 -21.480 1.00 62.75 75 LEU A O 1
ATOM 595 N N . GLY A 1 76 ? 24.486 -7.321 -20.086 1.00 61.19 76 GLY A N 1
ATOM 596 C CA . GLY A 1 76 ? 25.642 -6.478 -20.410 1.00 61.19 76 GLY A CA 1
ATOM 597 C C . GLY A 1 76 ? 26.984 -7.131 -20.060 1.00 61.19 76 GLY A C 1
ATOM 598 O O . GLY A 1 76 ? 27.953 -6.968 -20.791 1.00 61.19 76 GLY A O 1
ATOM 599 N N . ASN A 1 77 ? 27.022 -7.949 -19.005 1.00 64.44 77 ASN A N 1
ATOM 600 C CA . ASN A 1 77 ? 28.209 -8.722 -18.621 1.00 64.44 77 ASN A CA 1
ATOM 601 C C . ASN A 1 77 ? 28.375 -10.037 -19.415 1.00 64.44 77 ASN A C 1
ATOM 603 O O . ASN A 1 77 ? 29.359 -10.743 -19.211 1.00 64.44 77 ASN A O 1
ATOM 607 N N . MET A 1 78 ? 27.414 -10.392 -20.277 1.00 64.75 78 MET A N 1
ATOM 608 C CA . MET A 1 78 ? 27.450 -11.587 -21.135 1.00 64.75 78 MET A CA 1
ATOM 609 C C . MET A 1 78 ? 27.806 -11.270 -22.591 1.00 64.75 78 MET A C 1
ATOM 611 O O . MET A 1 78 ? 27.888 -12.190 -23.401 1.00 64.75 78 MET A O 1
ATOM 615 N N . VAL A 1 79 ? 28.038 -10.000 -22.935 1.00 67.31 79 VAL A N 1
ATOM 616 C CA . VAL A 1 79 ? 28.654 -9.632 -24.212 1.00 67.31 79 VAL A CA 1
ATOM 617 C C . VAL A 1 79 ? 30.169 -9.700 -24.012 1.00 67.31 79 VAL A C 1
ATOM 619 O O . VAL A 1 79 ? 30.721 -8.803 -23.372 1.00 67.31 79 VAL A O 1
ATOM 622 N N . PRO A 1 80 ? 30.871 -10.744 -24.499 1.00 64.00 80 PRO A N 1
ATOM 623 C CA . PRO A 1 80 ? 32.321 -10.679 -24.558 1.00 64.00 80 PRO A CA 1
ATOM 624 C C . PRO A 1 80 ? 32.678 -9.474 -25.426 1.00 64.00 80 PRO A C 1
ATOM 626 O O . PRO A 1 80 ? 32.102 -9.287 -26.500 1.00 64.00 80 PRO A O 1
ATOM 629 N N . ALA A 1 81 ? 33.595 -8.634 -24.943 1.00 67.00 81 ALA A N 1
ATOM 630 C CA . ALA A 1 81 ? 34.206 -7.619 -25.783 1.00 67.00 81 ALA A CA 1
ATOM 631 C C . ALA A 1 81 ? 34.681 -8.327 -27.057 1.00 67.00 81 ALA A C 1
ATOM 633 O O . ALA A 1 81 ? 35.488 -9.252 -26.977 1.00 67.00 81 ALA A O 1
ATOM 634 N N . VAL A 1 82 ? 34.113 -7.965 -28.211 1.00 66.50 82 VAL A N 1
ATOM 635 C CA . VAL A 1 82 ? 34.607 -8.471 -29.488 1.00 66.50 82 VAL A CA 1
ATOM 636 C C . VAL A 1 82 ? 36.041 -7.968 -29.575 1.00 66.50 82 VAL A C 1
ATOM 638 O O . VAL A 1 82 ? 36.278 -6.760 -29.649 1.00 66.50 82 VAL A O 1
ATOM 641 N N . ASP A 1 83 ? 37.003 -8.876 -29.444 1.00 61.28 83 ASP A N 1
ATOM 642 C CA . ASP A 1 83 ? 38.405 -8.514 -29.547 1.00 61.28 83 ASP A CA 1
ATOM 643 C C . ASP A 1 83 ? 38.679 -8.238 -31.025 1.00 61.28 83 ASP A C 1
ATOM 645 O O . ASP A 1 83 ? 38.910 -9.128 -31.845 1.00 61.28 83 ASP A O 1
ATOM 649 N N . THR A 1 84 ? 38.564 -6.968 -31.405 1.00 62.84 84 THR A 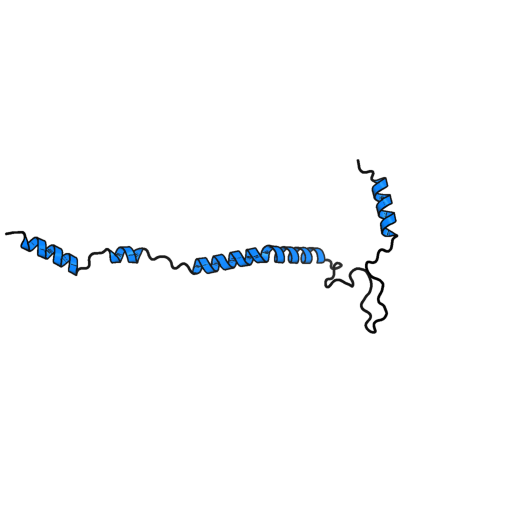N 1
ATOM 650 C CA . THR A 1 84 ? 38.788 -6.504 -32.777 1.00 62.84 84 THR A CA 1
ATOM 651 C C . THR A 1 84 ? 40.214 -6.800 -33.259 1.00 62.84 84 THR A C 1
ATOM 653 O O . THR A 1 84 ? 40.469 -6.751 -34.465 1.00 62.84 84 THR A O 1
ATOM 656 N N . ASN A 1 85 ? 41.130 -7.174 -32.356 1.00 56.56 85 ASN A N 1
ATOM 657 C CA . ASN A 1 85 ? 42.507 -7.540 -32.676 1.00 56.56 85 ASN A CA 1
ATOM 658 C C . ASN A 1 85 ? 42.647 -8.900 -33.373 1.00 56.56 85 ASN A C 1
ATOM 660 O O . ASN A 1 85 ? 43.601 -9.079 -34.137 1.00 56.56 85 ASN A O 1
ATOM 664 N N . GLU A 1 86 ? 41.701 -9.830 -33.206 1.00 59.31 86 GLU A N 1
ATOM 665 C CA . GLU A 1 86 ? 41.787 -11.150 -33.851 1.00 59.31 86 GLU A CA 1
ATOM 666 C C . GLU A 1 86 ? 41.622 -11.031 -35.382 1.00 59.31 86 GLU A C 1
ATOM 668 O O . GLU A 1 86 ? 42.364 -11.636 -36.165 1.00 59.31 86 GLU A O 1
ATOM 673 N N . LYS A 1 87 ? 40.745 -10.122 -35.837 1.00 54.72 87 LYS A N 1
ATOM 674 C CA . LYS A 1 87 ? 40.561 -9.798 -37.267 1.00 54.72 87 LYS A CA 1
ATOM 675 C C . LYS A 1 87 ? 41.763 -9.074 -37.887 1.00 54.72 87 LYS A C 1
ATOM 677 O O . LYS A 1 87 ? 42.003 -9.207 -39.088 1.00 54.72 87 LYS A O 1
ATOM 682 N N . ILE A 1 88 ? 42.534 -8.330 -37.091 1.00 55.50 88 ILE A N 1
ATOM 683 C CA . ILE A 1 88 ? 43.728 -7.606 -37.563 1.00 55.50 88 ILE A CA 1
ATOM 684 C C . ILE A 1 88 ? 44.937 -8.550 -37.663 1.00 55.50 88 ILE A C 1
ATOM 686 O O . ILE A 1 88 ? 45.762 -8.405 -38.565 1.00 55.50 88 ILE A O 1
ATOM 690 N N . GLN A 1 89 ? 45.041 -9.557 -36.793 1.00 56.12 89 GLN A N 1
ATOM 691 C CA . GLN A 1 89 ? 46.113 -10.557 -36.874 1.00 56.12 89 GLN A CA 1
ATOM 692 C C . GLN A 1 89 ? 45.873 -11.606 -37.963 1.00 56.12 89 GLN A C 1
ATOM 694 O O . GLN A 1 89 ? 46.835 -12.020 -38.608 1.00 56.12 89 GLN A O 1
ATOM 699 N N . SER A 1 90 ? 44.617 -11.965 -38.245 1.00 58.75 90 SER A N 1
ATOM 700 C CA . SER A 1 90 ? 44.270 -12.904 -39.323 1.00 58.75 90 SER A CA 1
ATOM 701 C C . SER A 1 90 ? 44.645 -12.393 -40.726 1.00 58.75 90 SER A C 1
ATOM 703 O O . SER A 1 90 ? 44.980 -13.185 -41.603 1.00 58.75 90 SER A O 1
ATOM 705 N N . THR A 1 91 ? 44.668 -11.073 -40.937 1.00 59.50 91 THR A N 1
ATOM 706 C CA . THR A 1 91 ? 45.045 -10.462 -42.226 1.00 59.50 91 THR A CA 1
ATOM 707 C C . THR A 1 91 ? 46.539 -10.152 -42.346 1.00 59.50 91 THR A C 1
ATOM 709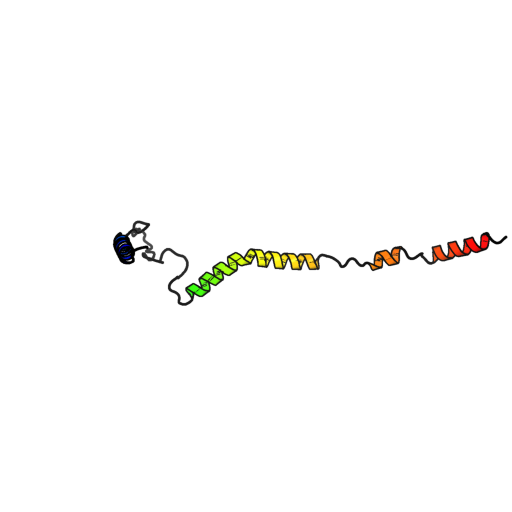 O O . THR A 1 91 ? 46.991 -9.722 -43.411 1.00 59.50 91 THR A O 1
ATOM 712 N N . ARG A 1 92 ? 47.346 -10.387 -41.298 1.00 63.19 92 ARG A N 1
ATOM 713 C CA . ARG A 1 92 ? 48.800 -10.219 -41.398 1.00 63.19 92 ARG A CA 1
ATOM 714 C C . ARG A 1 92 ? 49.389 -11.385 -42.197 1.00 63.19 92 ARG A C 1
ATOM 716 O O . ARG A 1 92 ? 49.283 -12.529 -41.758 1.00 63.19 92 ARG A O 1
ATOM 723 N N . PRO A 1 93 ? 50.065 -11.124 -43.330 1.00 60.69 93 PRO A N 1
ATOM 724 C CA . PRO A 1 93 ? 50.730 -12.180 -44.079 1.00 60.69 93 PRO A CA 1
ATOM 725 C C . PRO A 1 93 ? 51.760 -12.867 -43.178 1.00 60.69 93 PRO A C 1
ATOM 727 O O . PRO A 1 93 ? 52.634 -12.214 -42.594 1.00 60.69 93 PRO A O 1
ATOM 730 N N . THR A 1 94 ? 51.632 -14.186 -43.041 1.00 66.19 94 THR A N 1
ATOM 731 C CA . THR A 1 94 ? 52.566 -15.009 -42.273 1.00 66.19 94 THR A CA 1
ATOM 732 C C . THR A 1 94 ? 53.972 -14.900 -42.874 1.00 66.19 94 THR A C 1
ATOM 734 O O . THR A 1 94 ? 54.157 -14.643 -44.062 1.00 66.19 94 THR A O 1
ATOM 737 N N . ARG A 1 95 ? 55.020 -15.086 -42.060 1.00 59.94 95 ARG A N 1
ATOM 738 C CA . ARG A 1 95 ? 56.427 -14.970 -42.505 1.00 59.94 95 ARG A CA 1
ATOM 739 C C . ARG A 1 95 ? 56.746 -15.855 -43.725 1.00 59.94 95 ARG A C 1
ATOM 741 O O . ARG A 1 95 ? 57.609 -15.498 -44.519 1.00 59.94 95 ARG A O 1
ATOM 748 N N . SER A 1 96 ? 56.009 -16.957 -43.882 1.00 59.34 96 SER A N 1
ATOM 749 C CA . SER A 1 96 ? 56.076 -17.862 -45.032 1.00 59.34 96 SER A CA 1
ATOM 750 C C . SER A 1 96 ? 55.598 -17.204 -46.337 1.00 59.34 96 SER A C 1
ATOM 752 O O . SER A 1 96 ? 56.300 -17.268 -47.345 1.00 59.34 96 SER A O 1
ATOM 754 N N . SER A 1 97 ? 54.480 -16.464 -46.325 1.00 60.56 97 SER A N 1
ATOM 755 C CA . SER A 1 97 ? 53.982 -15.786 -47.532 1.00 60.56 97 SER A CA 1
ATOM 756 C C . SER A 1 97 ? 54.861 -14.605 -47.953 1.00 60.56 97 SER A C 1
ATOM 758 O O . SER A 1 97 ? 55.025 -14.359 -49.145 1.00 60.56 97 SER A O 1
ATOM 760 N N . LYS A 1 98 ? 55.523 -13.927 -47.005 1.00 61.03 98 LYS A N 1
ATOM 761 C CA . LYS A 1 98 ? 56.522 -12.889 -47.327 1.00 61.03 98 LYS A CA 1
ATOM 762 C C . LYS A 1 98 ? 57.760 -13.440 -48.043 1.00 61.03 98 LYS A C 1
ATOM 764 O O . LYS A 1 98 ? 58.326 -12.747 -48.883 1.00 61.03 98 LYS A O 1
ATOM 769 N N . LEU A 1 99 ? 58.189 -14.659 -47.711 1.00 60.38 99 LEU A N 1
ATOM 770 C CA . LEU A 1 99 ? 59.320 -15.317 -48.373 1.00 60.38 99 LEU A CA 1
ATOM 771 C C . LEU A 1 99 ? 58.942 -15.819 -49.770 1.00 60.38 99 LEU A C 1
ATOM 773 O O . LEU A 1 99 ? 59.750 -15.691 -50.683 1.00 60.38 99 LEU A O 1
ATOM 777 N N . ALA A 1 100 ? 57.713 -16.311 -49.950 1.00 62.22 100 ALA A N 1
ATOM 778 C CA . ALA A 1 100 ? 57.206 -16.735 -51.255 1.00 62.22 100 ALA A CA 1
ATOM 779 C C . ALA A 1 100 ? 57.141 -15.570 -52.260 1.00 62.22 100 ALA A C 1
ATOM 781 O O . ALA A 1 100 ? 57.599 -15.717 -53.388 1.00 62.22 100 ALA A O 1
ATOM 782 N N . ILE A 1 101 ? 56.666 -14.395 -51.832 1.00 61.03 101 ILE A N 1
ATOM 783 C CA . ILE A 1 101 ? 56.628 -13.188 -52.678 1.00 61.03 101 ILE A CA 1
ATOM 784 C C . ILE A 1 101 ? 58.052 -12.744 -53.053 1.00 61.03 101 ILE A C 1
ATOM 786 O O . ILE A 1 101 ? 58.340 -12.486 -54.216 1.00 61.03 101 ILE A O 1
ATOM 790 N N . ARG A 1 102 ? 58.982 -12.741 -52.088 1.00 62.66 102 ARG A N 1
ATOM 791 C CA . ARG A 1 102 ? 60.385 -12.366 -52.333 1.00 62.66 102 ARG A CA 1
ATOM 792 C C . ARG A 1 102 ? 61.128 -13.362 -53.233 1.00 62.66 102 ARG A C 1
ATOM 794 O O . ARG A 1 102 ? 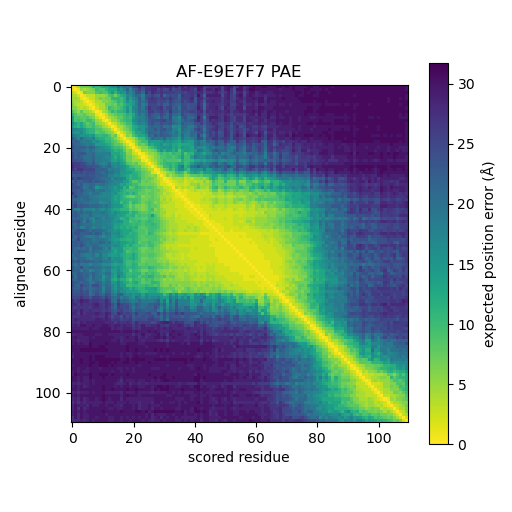62.033 -12.970 -53.960 1.00 62.66 102 ARG A O 1
ATOM 801 N N . GLY A 1 103 ? 60.767 -14.643 -53.166 1.00 59.41 103 GLY A N 1
ATOM 802 C CA . GLY A 1 103 ? 61.302 -15.683 -54.043 1.00 59.41 103 GLY A CA 1
ATOM 803 C C . GLY A 1 103 ? 60.779 -15.584 -55.476 1.00 59.41 103 GLY A C 1
ATOM 804 O O . GLY A 1 103 ? 61.507 -15.930 -56.397 1.00 59.41 103 GLY A O 1
ATOM 805 N N . GLN A 1 104 ? 59.559 -15.074 -55.679 1.00 59.53 104 GLN A N 1
ATOM 806 C CA . GLN A 1 104 ? 59.007 -14.836 -57.016 1.00 59.53 104 GLN A CA 1
ATOM 807 C C . GLN A 1 104 ? 59.628 -13.612 -57.701 1.00 59.53 104 GLN A C 1
ATOM 809 O O . GLN A 1 104 ? 59.933 -13.696 -58.886 1.00 59.53 104 GLN A O 1
ATOM 814 N N . ASP A 1 105 ? 59.927 -12.536 -56.966 1.00 58.06 105 ASP A N 1
ATOM 815 C CA . ASP A 1 105 ? 60.661 -11.379 -57.516 1.00 58.06 105 ASP A CA 1
ATOM 816 C C . ASP A 1 105 ? 62.072 -11.747 -58.013 1.00 58.06 105 ASP A C 1
ATOM 818 O O . ASP A 1 105 ? 62.570 -11.165 -58.973 1.00 58.06 105 ASP A O 1
ATOM 822 N N . LEU A 1 106 ? 62.716 -12.746 -57.399 1.00 59.69 106 LEU A N 1
ATOM 823 C CA . LEU A 1 106 ? 64.041 -13.230 -57.807 1.00 59.69 106 LEU A CA 1
ATOM 824 C C . LEU A 1 106 ? 64.023 -14.115 -59.065 1.00 59.69 106 LEU A C 1
ATOM 826 O O . LEU A 1 106 ? 65.079 -14.350 -59.642 1.00 59.69 106 LEU A O 1
ATOM 830 N N . MET A 1 107 ? 62.854 -14.597 -59.499 1.00 56.56 107 MET A N 1
ATOM 831 C CA . MET A 1 107 ? 62.712 -15.518 -60.640 1.00 56.56 107 MET A CA 1
ATOM 832 C C . MET A 1 107 ? 62.214 -14.834 -61.923 1.00 56.56 107 MET A C 1
ATOM 834 O O . MET A 1 107 ? 62.155 -15.481 -62.963 1.00 56.56 107 MET A O 1
ATOM 838 N N . ILE A 1 108 ? 61.852 -13.547 -61.861 1.00 59.09 108 ILE A N 1
ATOM 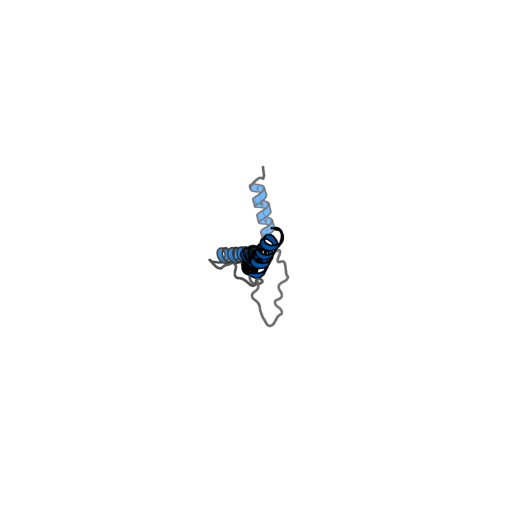839 C CA . ILE A 1 108 ? 61.354 -12.754 -63.005 1.00 59.09 108 ILE A CA 1
ATOM 840 C C . ILE A 1 108 ? 62.466 -11.844 -63.579 1.00 59.09 108 ILE A C 1
ATOM 842 O O . ILE A 1 108 ? 62.290 -11.200 -64.608 1.00 59.09 108 ILE A O 1
ATOM 846 N N . GLY A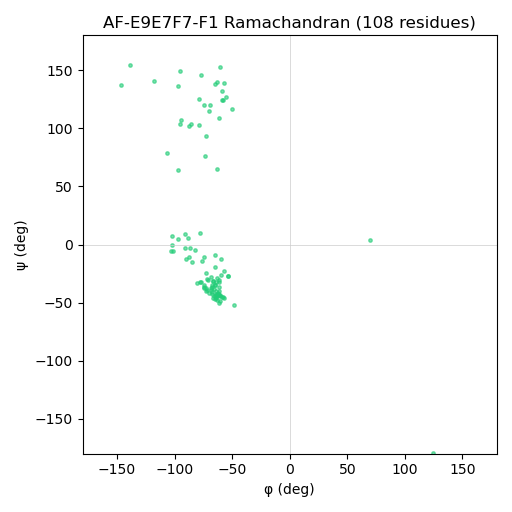 1 109 ? 63.638 -11.807 -62.936 1.00 59.47 109 GLY A N 1
ATOM 847 C CA . GLY A 1 109 ? 64.814 -11.060 -63.385 1.00 59.47 109 GLY A CA 1
ATOM 848 C C . GLY A 1 109 ? 65.824 -11.911 -64.157 1.00 59.47 109 GLY A C 1
ATOM 849 O O . GLY A 1 109 ? 66.944 -12.064 -63.676 1.00 59.47 109 GLY A O 1
ATOM 850 N N . TYR A 1 110 ? 65.440 -12.445 -65.320 1.00 54.16 110 TYR A N 1
ATOM 851 C CA . TYR A 1 110 ? 66.349 -12.894 -66.388 1.00 54.16 110 TYR A CA 1
ATOM 852 C C . TYR A 1 110 ? 65.739 -12.572 -67.750 1.00 54.16 110 TYR A C 1
ATOM 854 O O . TYR A 1 110 ? 64.559 -12.936 -67.956 1.00 54.16 110 TYR A O 1
#

Foldseek 3Di:
DPDPVVVVVVVVVVVPPPPDVDDDDPPDPDDQDDDPPSPDPDDCPDPCNVVVVVVVVCCVVCVVVVVVVVVVVVVVVVDDDPPVVVVVVVPPDDPVVVVVVVVVVVVVPD

Organism: Metarhizium acridum (strain CQMa 102) (NCBI:txid655827)

Secondary structure (DSSP, 8-state):
---HHHHHHHHHHHTTS---SS-----SSS-PPPSTTSSSSS-TTSTTHHHHHHHHHHHHHHHHHHHHHHHHHHHHTTS----HHHHHHHTSPPHHHHHHHHHHHTTS--